Protein AF-A0A2E7PQK3-F1 (afdb_monomer_lite)

Sequence (63 aa):
VVVPRPGQEVAEFPEPFGGQALQGWPFEVSSSTIRQRLALGQAIDGLVPPVVAESLKHSNPYL

pLDDT: mean 93.14, std 3.46, range [81.81, 97.75]

Foldseek 3Di:
DDEAAVVGDDDDDDPPDDDDYDDDDHDDADPVVVLVCLVVVHQCPVVDDPVVSVVCVVPPPSD

Radius of gyration: 16.25 Å; chains: 1; bounding box: 35×24×42 Å

Structure (mmCIF, N/CA/C/O backbone):
data_AF-A0A2E7PQK3-F1
#
_entry.id   AF-A0A2E7PQK3-F1
#
loop_
_atom_site.group_PDB
_atom_site.id
_atom_site.type_symbol
_atom_site.label_atom_id
_atom_site.label_alt_id
_atom_site.label_comp_id
_atom_site.label_asym_id
_atom_site.label_entity_id
_atom_site.label_seq_id
_atom_site.pdbx_PDB_ins_code
_atom_site.Cartn_x
_atom_site.Cartn_y
_atom_site.Cartn_z
_atom_site.occupancy
_atom_site.B_iso_or_equiv
_atom_site.auth_seq_id
_atom_site.auth_comp_id
_atom_site.auth_a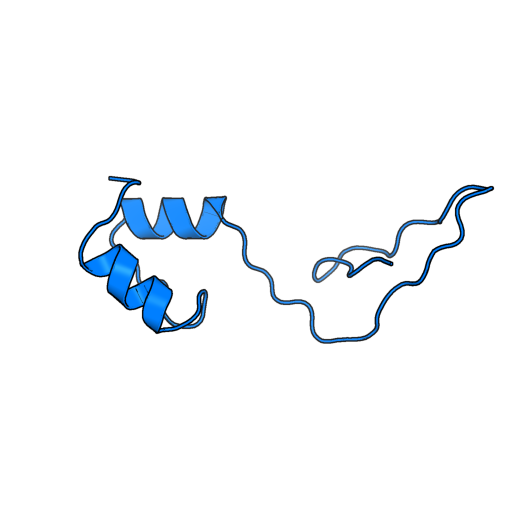sym_id
_atom_site.auth_atom_id
_atom_site.pdbx_PDB_model_num
ATOM 1 N N . VAL A 1 1 ? 15.003 -5.568 -10.726 1.00 90.06 1 VAL A N 1
ATOM 2 C CA . VAL A 1 1 ? 13.883 -6.511 -10.488 1.00 90.06 1 VAL A CA 1
ATOM 3 C C . VAL A 1 1 ? 12.607 -5.707 -10.282 1.00 90.06 1 VAL A C 1
ATOM 5 O O . VAL A 1 1 ? 12.686 -4.687 -9.610 1.00 90.06 1 VAL A O 1
ATOM 8 N N . VAL A 1 2 ? 11.472 -6.117 -10.855 1.00 91.94 2 VAL A N 1
ATOM 9 C CA . VAL A 1 2 ? 10.167 -5.444 -10.705 1.00 91.94 2 VAL A CA 1
ATOM 10 C C . VAL A 1 2 ? 9.064 -6.447 -10.377 1.00 91.94 2 VAL A C 1
ATOM 12 O O . VAL A 1 2 ? 9.123 -7.598 -10.805 1.00 91.94 2 VAL A O 1
ATOM 15 N N . VAL A 1 3 ? 8.045 -5.991 -9.650 1.00 92.00 3 VAL A N 1
ATOM 16 C CA . VAL A 1 3 ? 6.764 -6.688 -9.482 1.00 92.00 3 VAL A CA 1
ATOM 17 C C . VAL A 1 3 ? 5.687 -5.736 -10.007 1.00 92.00 3 VAL A C 1
ATOM 19 O O . VAL A 1 3 ? 5.490 -4.683 -9.394 1.00 92.00 3 VAL A O 1
ATOM 22 N N . PRO A 1 4 ? 5.042 -6.024 -11.150 1.00 90.56 4 PRO A N 1
ATOM 23 C CA . PRO A 1 4 ? 3.980 -5.169 -11.664 1.00 90.56 4 PRO A CA 1
ATOM 24 C C . PRO A 1 4 ? 2.792 -5.171 -10.698 1.00 90.56 4 PRO A C 1
ATOM 26 O O . PRO A 1 4 ? 2.495 -6.178 -10.049 1.00 90.56 4 PRO A O 1
ATOM 29 N N . ARG A 1 5 ? 2.096 -4.036 -10.596 1.00 92.50 5 ARG A N 1
ATOM 30 C CA . ARG A 1 5 ? 0.812 -3.997 -9.889 1.00 92.50 5 ARG A CA 1
ATOM 31 C C . ARG A 1 5 ? -0.223 -4.841 -10.637 1.00 92.50 5 ARG A C 1
ATOM 33 O O . ARG A 1 5 ? -0.083 -5.029 -11.847 1.00 92.50 5 ARG A O 1
ATOM 40 N N . PRO A 1 6 ? -1.276 -5.324 -9.961 1.00 92.38 6 PRO A N 1
ATOM 41 C CA . PRO A 1 6 ? -2.369 -6.001 -10.649 1.00 92.38 6 PRO A CA 1
ATOM 42 C C . PRO A 1 6 ? -2.918 -5.122 -11.783 1.00 92.38 6 PRO A C 1
ATOM 44 O O . PRO A 1 6 ? -3.174 -3.938 -11.582 1.00 92.38 6 PRO A O 1
ATOM 47 N N . GLY A 1 7 ? -3.022 -5.686 -12.989 1.00 89.88 7 GLY A N 1
ATOM 48 C CA . GLY A 1 7 ? -3.478 -4.971 -14.189 1.00 89.88 7 GLY A CA 1
ATOM 49 C C . GLY A 1 7 ? -2.463 -4.013 -14.829 1.00 89.88 7 GLY A C 1
ATOM 50 O O . GLY A 1 7 ? -2.766 -3.438 -15.869 1.00 89.88 7 GLY A O 1
ATOM 51 N N . GLN A 1 8 ? -1.269 -3.840 -14.255 1.00 90.31 8 GLN A N 1
ATOM 52 C CA . GLN A 1 8 ? -0.222 -3.000 -14.833 1.00 90.31 8 GLN A CA 1
ATOM 53 C C . GLN A 1 8 ? 0.649 -3.801 -15.808 1.00 90.31 8 GLN A C 1
ATOM 55 O O . GLN A 1 8 ? 1.108 -4.898 -15.487 1.00 90.31 8 GLN A O 1
ATOM 60 N N . GLU A 1 9 ? 0.939 -3.218 -16.971 1.00 89.81 9 GLU A N 1
ATOM 61 C CA . GLU A 1 9 ? 1.920 -3.771 -17.903 1.00 89.81 9 GLU A CA 1
ATOM 62 C C . GLU A 1 9 ? 3.343 -3.713 -17.327 1.00 89.81 9 GLU A C 1
ATOM 64 O O . GLU A 1 9 ? 3.719 -2.800 -16.582 1.00 89.81 9 GLU A O 1
ATOM 69 N N . VAL A 1 10 ? 4.154 -4.713 -17.673 1.00 88.25 10 VAL A N 1
ATOM 70 C CA . VAL A 1 10 ? 5.574 -4.730 -17.319 1.00 88.25 10 VAL A CA 1
ATOM 71 C C . VAL A 1 10 ? 6.290 -3.694 -18.179 1.00 88.25 10 VAL A C 1
ATOM 73 O O . VAL A 1 10 ? 6.282 -3.795 -19.400 1.00 88.25 10 VAL A O 1
ATOM 76 N N . ALA A 1 11 ? 6.912 -2.707 -17.534 1.00 85.31 11 ALA A N 1
ATOM 77 C CA . ALA A 1 11 ? 7.690 -1.695 -18.235 1.00 85.31 11 ALA A CA 1
ATOM 78 C C . ALA A 1 11 ? 8.920 -2.310 -18.918 1.00 85.31 11 ALA A C 1
ATOM 80 O O . ALA A 1 11 ? 9.553 -3.220 -18.373 1.00 85.31 11 ALA A O 1
ATOM 81 N N . GLU A 1 12 ? 9.282 -1.764 -20.078 1.00 91.00 12 GLU A N 1
ATOM 82 C CA . GLU A 1 12 ? 10.567 -2.057 -20.701 1.00 91.00 12 GLU A CA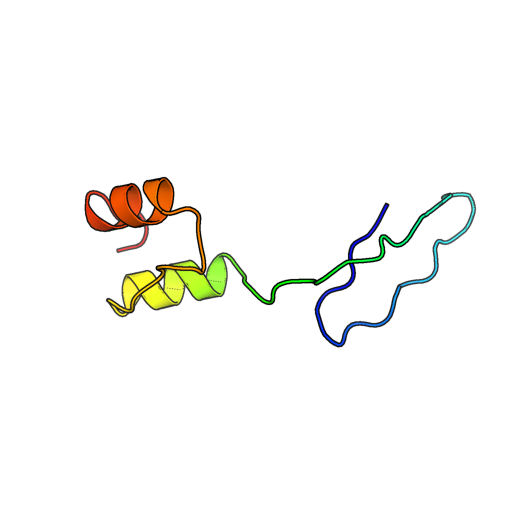 1
ATOM 83 C C . GLU A 1 12 ? 11.711 -1.566 -19.812 1.00 91.00 12 GLU A C 1
ATOM 85 O O . GLU A 1 12 ? 11.621 -0.530 -19.145 1.00 91.00 12 GLU A O 1
ATOM 90 N N . PHE 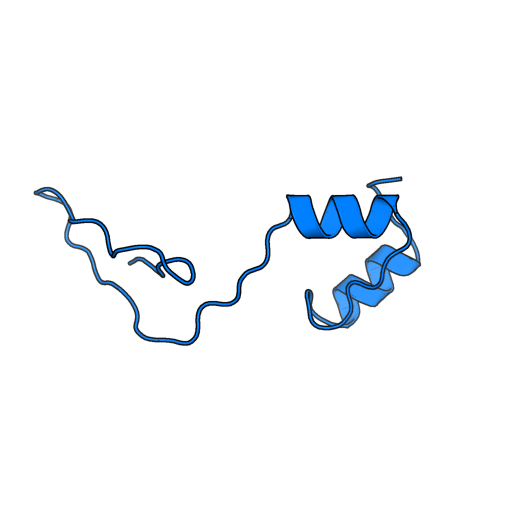A 1 13 ? 12.803 -2.323 -19.809 1.00 92.38 13 PHE A N 1
ATOM 91 C CA . PHE A 1 13 ? 14.028 -1.931 -19.134 1.00 92.38 13 PHE A CA 1
ATOM 92 C C . PHE A 1 13 ? 14.939 -1.250 -20.154 1.00 92.38 13 PHE A C 1
ATOM 94 O O . PHE A 1 13 ? 15.452 -1.937 -21.037 1.00 92.38 13 PHE A O 1
ATOM 101 N N . PRO A 1 14 ? 15.112 0.083 -20.092 1.00 93.38 14 PRO A N 1
ATOM 102 C CA . PRO A 1 14 ? 15.950 0.773 -21.057 1.00 93.38 14 PRO A CA 1
ATOM 103 C C . PRO A 1 14 ? 17.415 0.395 -20.845 1.00 93.38 14 PRO A C 1
ATOM 105 O O . PRO A 1 14 ? 17.875 0.270 -19.710 1.00 93.38 14 PRO A O 1
ATOM 108 N N . GLU A 1 15 ? 18.175 0.280 -21.930 1.00 92.25 15 GLU A N 1
ATOM 109 C CA . GLU A 1 15 ? 19.628 0.115 -21.851 1.00 92.25 15 GLU A CA 1
ATOM 110 C C . GLU A 1 15 ? 20.277 1.289 -21.085 1.00 92.25 15 GLU A C 1
ATOM 112 O O . GLU A 1 15 ? 19.848 2.439 -21.243 1.00 92.25 15 GLU A O 1
ATOM 117 N N . PRO A 1 16 ? 21.308 1.043 -20.249 1.00 94.38 16 PRO A N 1
ATOM 118 C CA . PRO A 1 16 ? 22.005 -0.230 -20.012 1.00 94.38 16 PRO A CA 1
ATOM 119 C C . PRO A 1 16 ? 21.421 -1.063 -18.851 1.00 94.38 16 PRO A C 1
ATOM 121 O O . PRO A 1 16 ? 22.107 -1.909 -18.269 1.00 94.38 16 PRO A O 1
ATOM 124 N N . PHE A 1 17 ? 20.197 -0.774 -18.407 1.00 92.19 17 PHE A N 1
ATOM 125 C CA . PHE A 1 17 ? 19.644 -1.377 -17.200 1.00 92.19 17 PHE A CA 1
ATOM 126 C C . PHE A 1 17 ? 19.092 -2.776 -17.482 1.00 92.19 17 PHE A C 1
ATOM 128 O O . PHE A 1 17 ? 18.019 -2.941 -18.049 1.00 92.19 17 PHE A O 1
ATOM 135 N N . GLY A 1 18 ? 19.791 -3.801 -16.996 1.00 90.62 18 GLY A N 1
ATOM 136 C CA . GLY A 1 18 ? 19.267 -5.164 -16.956 1.00 90.62 18 GLY A CA 1
ATOM 137 C C . GLY A 1 18 ? 18.162 -5.303 -15.907 1.00 90.62 18 GLY A C 1
ATOM 138 O O . GLY A 1 18 ? 18.381 -5.066 -14.715 1.00 90.62 18 GLY A O 1
ATOM 139 N N . GLY A 1 19 ? 16.967 -5.707 -16.333 1.00 92.00 19 GLY A N 1
ATOM 140 C CA . GLY A 1 19 ? 15.827 -5.906 -15.448 1.00 92.00 19 GLY A CA 1
ATOM 141 C C . GLY A 1 19 ? 15.204 -7.290 -15.547 1.00 92.00 19 GLY A C 1
ATOM 142 O O . GLY A 1 19 ? 15.341 -7.999 -16.536 1.00 92.00 19 GLY A O 1
ATOM 143 N N . GLN A 1 20 ? 14.499 -7.667 -14.483 1.00 92.81 20 GLN A N 1
ATOM 144 C CA . GLN A 1 20 ? 13.753 -8.918 -14.398 1.00 92.81 20 GLN A CA 1
ATOM 145 C C . GLN A 1 20 ? 12.401 -8.629 -13.759 1.00 92.81 20 GLN A C 1
ATOM 147 O O . GLN A 1 20 ? 12.350 -8.103 -12.644 1.00 92.81 20 GLN A O 1
ATOM 152 N N . ALA A 1 21 ? 11.319 -8.977 -14.447 1.00 92.44 21 ALA A N 1
ATOM 153 C CA . ALA A 1 21 ? 9.996 -9.026 -13.845 1.00 92.44 21 ALA A CA 1
ATOM 154 C C . ALA A 1 21 ? 9.824 -10.347 -13.098 1.00 92.44 21 ALA A C 1
ATOM 156 O O . ALA A 1 21 ? 10.067 -11.420 -13.654 1.00 92.44 21 ALA A O 1
ATOM 157 N N . LEU A 1 22 ? 9.431 -10.265 -11.830 1.00 91.00 22 LEU A N 1
ATOM 158 C CA . LEU A 1 22 ? 9.096 -11.448 -11.053 1.00 91.00 22 LEU A CA 1
ATOM 159 C C . LEU A 1 22 ? 7.689 -11.919 -11.400 1.00 91.00 22 LEU A C 1
ATOM 161 O O . LEU A 1 22 ? 6.770 -11.118 -11.566 1.00 91.00 22 LEU A O 1
ATOM 165 N N . GLN A 1 23 ? 7.539 -13.237 -11.447 1.00 85.56 23 GLN A N 1
ATOM 166 C CA . GLN A 1 23 ? 6.247 -13.903 -11.521 1.00 85.56 23 GLN A CA 1
ATOM 167 C C . GLN A 1 23 ? 5.744 -14.150 -10.098 1.00 85.56 23 GLN A C 1
ATOM 169 O O . GLN A 1 23 ? 6.504 -14.581 -9.230 1.00 85.56 23 GLN A O 1
ATOM 174 N N . GLY A 1 24 ? 4.473 -13.866 -9.845 1.00 86.38 24 GLY A N 1
ATOM 175 C CA . GLY A 1 24 ? 3.872 -14.029 -8.529 1.00 86.38 24 GLY A CA 1
ATOM 176 C C . GLY A 1 24 ? 2.430 -13.549 -8.507 1.00 86.38 24 GLY A C 1
ATOM 177 O O . GLY A 1 24 ? 1.858 -13.233 -9.548 1.00 86.38 24 GLY A O 1
ATOM 178 N N . TRP A 1 25 ? 1.856 -13.484 -7.308 1.00 88.12 25 TRP A N 1
ATOM 179 C CA . TRP A 1 25 ? 0.513 -12.953 -7.097 1.00 88.12 25 TRP A CA 1
ATOM 180 C C . TRP A 1 25 ? 0.613 -11.544 -6.502 1.00 88.12 25 TRP A C 1
ATOM 182 O O . TRP A 1 25 ? 0.755 -11.402 -5.285 1.00 88.12 25 TRP A O 1
ATOM 192 N N . PRO A 1 26 ? 0.602 -10.487 -7.334 1.00 8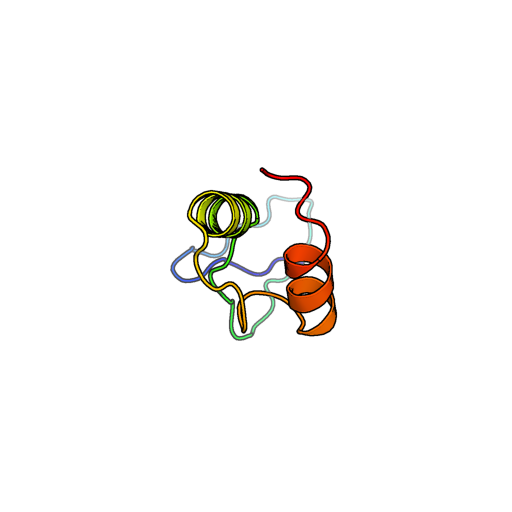7.06 26 PRO A N 1
ATOM 193 C CA . PRO A 1 26 ? 0.645 -9.129 -6.823 1.00 87.06 26 PRO A CA 1
ATOM 194 C C . PRO A 1 26 ? -0.635 -8.828 -6.034 1.00 87.06 26 PRO A C 1
ATOM 196 O O . PRO A 1 26 ? -1.740 -9.171 -6.455 1.00 87.06 26 PRO A O 1
ATOM 199 N N . PHE A 1 27 ? -0.475 -8.195 -4.874 1.00 90.12 27 PHE A N 1
ATOM 200 C CA . PHE A 1 27 ? -1.567 -7.849 -3.970 1.00 90.12 27 PHE A CA 1
ATOM 201 C C . PHE A 1 27 ? -1.848 -6.348 -4.045 1.00 90.12 27 PHE A C 1
ATOM 203 O O . PHE A 1 27 ? -0.952 -5.529 -3.829 1.00 90.12 27 PHE A O 1
ATOM 210 N N . GLU A 1 28 ? -3.084 -5.979 -4.378 1.00 91.69 28 GLU A N 1
ATOM 211 C CA . GLU A 1 28 ? -3.475 -4.579 -4.535 1.00 91.69 28 GLU A CA 1
ATOM 212 C C . GLU A 1 28 ? -3.727 -3.922 -3.176 1.00 91.69 28 GLU A C 1
ATOM 214 O O . GLU A 1 28 ? -4.842 -3.878 -2.661 1.00 91.69 28 GLU A O 1
ATOM 219 N N . VAL A 1 29 ? -2.664 -3.389 -2.581 1.00 94.69 29 VAL A N 1
ATOM 220 C CA . VAL A 1 29 ? -2.750 -2.608 -1.349 1.00 94.69 29 VAL A CA 1
ATOM 221 C C . VAL A 1 29 ? -1.814 -1.408 -1.417 1.00 94.69 29 VAL A C 1
ATOM 223 O O . VAL A 1 29 ? -0.724 -1.467 -1.985 1.00 94.69 29 VAL A O 1
ATOM 226 N N . SER A 1 30 ? -2.237 -0.288 -0.833 1.00 95.69 30 SER A N 1
ATOM 227 C CA . SER A 1 30 ? -1.405 0.906 -0.708 1.00 95.69 30 SER A CA 1
ATOM 228 C C . SER A 1 30 ? -1.472 1.478 0.701 1.00 95.69 30 SER A C 1
ATOM 230 O O . SER A 1 30 ? -2.494 1.378 1.383 1.00 95.69 30 SER A O 1
ATOM 232 N N . SER A 1 31 ? -0.399 2.142 1.132 1.00 96.62 31 SER A N 1
ATOM 233 C CA . SER A 1 31 ? -0.377 2.816 2.432 1.00 96.62 31 SER A CA 1
ATOM 234 C C . SER A 1 31 ? -1.416 3.934 2.516 1.00 96.62 31 SER A C 1
ATOM 236 O O . SER A 1 31 ? -1.986 4.140 3.580 1.00 96.62 31 SER A O 1
ATOM 238 N N . SER A 1 32 ? -1.701 4.636 1.413 1.00 97.31 32 SER A N 1
ATOM 239 C CA . SER A 1 32 ? -2.757 5.656 1.378 1.00 97.31 32 SER A CA 1
ATOM 240 C C . SER A 1 32 ? -4.135 5.044 1.630 1.00 97.31 32 SER A C 1
ATOM 242 O O . SER A 1 32 ? -4.880 5.561 2.456 1.00 97.31 32 SER A O 1
ATOM 244 N N . THR A 1 33 ? -4.435 3.901 1.004 1.00 96.44 33 THR A N 1
ATOM 245 C CA . THR A 1 33 ? -5.674 3.149 1.249 1.00 96.44 33 THR A CA 1
ATOM 246 C C . THR A 1 33 ? -5.766 2.697 2.706 1.00 96.44 33 THR A C 1
ATOM 248 O O . THR A 1 33 ? -6.807 2.878 3.328 1.00 96.44 33 THR A O 1
ATOM 251 N N . ILE A 1 34 ? -4.684 2.162 3.283 1.00 97.25 34 ILE A N 1
ATOM 252 C CA . ILE A 1 34 ? -4.656 1.744 4.695 1.00 97.25 34 ILE A CA 1
ATOM 253 C C . ILE A 1 34 ? -4.900 2.936 5.631 1.00 97.25 34 ILE A C 1
ATOM 255 O O . ILE A 1 34 ? -5.756 2.850 6.506 1.00 97.25 34 ILE A O 1
ATOM 259 N N . ARG A 1 35 ? -4.206 4.065 5.432 1.00 97.00 35 ARG A N 1
ATOM 260 C CA . ARG A 1 35 ? -4.390 5.270 6.261 1.00 97.00 35 ARG A CA 1
ATOM 261 C C . ARG A 1 35 ? -5.805 5.835 6.158 1.00 97.00 35 ARG A C 1
ATOM 263 O O . ARG A 1 35 ? -6.375 6.217 7.171 1.00 97.00 35 ARG A O 1
ATOM 270 N N . GLN A 1 36 ? -6.395 5.841 4.963 1.00 96.69 36 GLN A N 1
ATOM 271 C CA . GLN A 1 36 ? -7.782 6.270 4.783 1.00 96.69 36 GLN A CA 1
ATOM 272 C C . GLN A 1 36 ? -8.760 5.347 5.520 1.00 96.69 36 GLN A C 1
ATOM 274 O O . GLN A 1 36 ? -9.657 5.836 6.199 1.00 96.69 36 GLN A O 1
ATOM 279 N N . ARG A 1 37 ? -8.576 4.021 5.437 1.00 96.50 37 ARG A N 1
ATOM 280 C CA . ARG A 1 37 ? -9.390 3.054 6.194 1.00 96.50 37 ARG A CA 1
ATOM 281 C C . ARG A 1 37 ? -9.288 3.297 7.696 1.00 96.50 37 ARG A C 1
ATOM 283 O O . ARG A 1 37 ? -10.312 3.350 8.365 1.00 96.50 37 ARG A O 1
ATOM 290 N N . LEU A 1 38 ? -8.072 3.507 8.197 1.00 96.56 38 LEU A N 1
ATOM 291 C CA . LEU A 1 38 ? -7.805 3.823 9.599 1.00 96.56 38 LEU A CA 1
ATOM 292 C C . LEU A 1 38 ? -8.519 5.101 10.058 1.00 96.56 38 LEU A C 1
ATOM 294 O O . LEU A 1 38 ? -9.178 5.076 11.093 1.00 96.56 38 LEU A O 1
ATOM 298 N N . ALA A 1 39 ? -8.452 6.181 9.275 1.00 94.56 39 ALA A N 1
ATOM 299 C CA . ALA A 1 39 ? -9.159 7.431 9.567 1.00 94.56 39 ALA A CA 1
ATOM 300 C C . ALA A 1 39 ? -10.693 7.269 9.568 1.00 94.56 39 ALA A C 1
ATOM 302 O O . ALA A 1 39 ? -11.394 7.967 10.293 1.00 94.56 39 ALA A O 1
ATOM 303 N N . LEU A 1 40 ? -11.218 6.327 8.778 1.00 95.00 40 LEU A N 1
ATOM 304 C CA . LEU A 1 40 ? -12.645 5.995 8.706 1.00 95.00 40 LEU A CA 1
ATOM 305 C C . LEU A 1 40 ? -13.079 4.905 9.705 1.00 95.00 40 LEU A C 1
ATOM 307 O O . LEU A 1 40 ? -14.228 4.470 9.657 1.00 95.00 40 LEU A O 1
ATOM 311 N N . GLY A 1 41 ? -12.181 4.415 10.568 1.00 94.06 41 GLY A N 1
ATOM 312 C CA . GLY A 1 41 ? -12.472 3.320 11.503 1.00 94.06 41 GLY A CA 1
ATOM 313 C C . GLY A 1 41 ? -12.766 1.972 10.828 1.00 94.06 41 GLY A C 1
ATOM 314 O O . GLY A 1 41 ? -13.420 1.111 11.411 1.00 94.06 41 GLY A O 1
ATOM 315 N N . GLN A 1 42 ? -12.323 1.780 9.585 1.00 95.69 42 GLN A N 1
ATOM 316 C CA . GLN A 1 42 ? -12.525 0.553 8.818 1.00 95.69 42 GLN A CA 1
ATOM 317 C C . GLN A 1 42 ? -11.449 -0.494 9.129 1.00 95.69 42 GLN A C 1
ATOM 319 O O . GLN A 1 42 ? -10.290 -0.166 9.384 1.00 95.69 42 GLN A O 1
ATOM 324 N N . ALA A 1 43 ? -11.822 -1.772 9.026 1.00 94.81 43 ALA A N 1
ATOM 325 C CA . ALA A 1 43 ? -10.8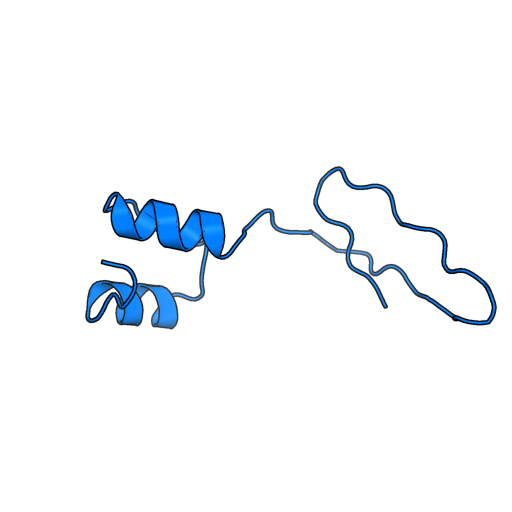99 -2.884 9.230 1.00 94.81 43 ALA A CA 1
ATOM 326 C C . ALA A 1 43 ? -9.745 -2.887 8.207 1.00 94.81 43 ALA A C 1
ATOM 328 O O . ALA A 1 43 ? -9.934 -2.598 7.014 1.00 94.81 43 ALA A O 1
ATOM 329 N N . ILE A 1 44 ? -8.560 -3.258 8.699 1.00 96.75 44 ILE A N 1
ATOM 330 C CA . ILE A 1 44 ? -7.318 -3.422 7.925 1.00 96.75 44 ILE A CA 1
ATOM 331 C C . ILE A 1 44 ? -6.727 -4.836 8.051 1.00 96.75 44 ILE A C 1
ATOM 333 O O . ILE A 1 44 ? -5.647 -5.106 7.524 1.00 96.75 44 ILE A O 1
ATOM 337 N N . ASP A 1 45 ? -7.419 -5.743 8.743 1.00 95.94 45 ASP A N 1
ATOM 338 C CA . ASP A 1 45 ? -7.025 -7.143 8.880 1.00 95.94 45 ASP A CA 1
ATOM 339 C C . ASP A 1 45 ? -6.914 -7.799 7.491 1.00 95.94 45 ASP A C 1
ATOM 341 O O . ASP A 1 45 ? -7.743 -7.577 6.608 1.00 95.94 45 ASP A O 1
ATOM 345 N N . GLY A 1 46 ? -5.838 -8.557 7.264 1.00 94.69 46 GLY A N 1
ATOM 346 C CA . GLY A 1 46 ? -5.528 -9.151 5.957 1.00 94.69 46 GLY A CA 1
ATOM 347 C C . GLY A 1 46 ? -4.930 -8.184 4.924 1.00 94.69 46 GLY A C 1
ATOM 348 O O . GLY A 1 46 ? -4.405 -8.643 3.914 1.00 94.69 46 GLY A O 1
ATOM 349 N N . LEU A 1 47 ? -4.941 -6.868 5.176 1.00 95.81 47 LEU A N 1
ATOM 350 C CA . LEU A 1 47 ? -4.224 -5.878 4.354 1.00 95.81 47 LEU A CA 1
ATOM 351 C C . LEU A 1 47 ? -2.804 -5.611 4.868 1.00 95.81 47 LEU A C 1
ATOM 353 O O . LEU A 1 47 ? -1.955 -5.111 4.133 1.00 95.81 47 LEU A O 1
ATOM 357 N N . VAL A 1 48 ? -2.559 -5.929 6.139 1.00 96.12 48 VAL A N 1
ATOM 358 C CA . VAL A 1 48 ? -1.267 -5.819 6.819 1.00 96.12 48 VAL A CA 1
ATOM 359 C C . VAL A 1 48 ? -1.017 -7.073 7.665 1.00 96.12 48 VAL A C 1
ATOM 361 O O . VAL A 1 48 ? -1.969 -7.788 7.993 1.00 96.12 48 VAL A O 1
ATOM 364 N N . PRO A 1 49 ? 0.237 -7.351 8.065 1.00 97.00 49 PRO A N 1
ATOM 365 C CA . PRO A 1 49 ? 0.519 -8.410 9.027 1.00 97.00 49 PRO A CA 1
ATOM 366 C C . PRO A 1 49 ? -0.285 -8.227 10.331 1.00 97.00 49 PRO A C 1
ATOM 368 O O . PRO A 1 49 ? -0.412 -7.091 10.796 1.00 97.00 49 PRO A O 1
ATOM 371 N N . PRO A 1 50 ? -0.771 -9.305 10.976 1.00 97.62 50 PRO A N 1
ATOM 372 C CA . PRO A 1 50 ? -1.642 -9.203 12.153 1.00 97.62 50 PRO A CA 1
ATOM 373 C C . PRO A 1 50 ? -1.070 -8.351 13.292 1.00 97.62 50 PRO A C 1
ATOM 375 O O . PRO A 1 50 ? -1.771 -7.520 13.854 1.00 97.62 50 PRO A O 1
ATOM 378 N N . VAL A 1 51 ? 0.230 -8.477 13.579 1.00 97.75 51 VAL A N 1
ATOM 379 C CA . VAL A 1 51 ? 0.901 -7.684 14.628 1.00 97.75 51 VAL A CA 1
ATOM 380 C C . VAL A 1 51 ? 0.857 -6.180 14.325 1.00 97.75 51 VAL A C 1
ATOM 382 O O . VAL A 1 51 ? 0.728 -5.364 15.235 1.00 97.75 51 VAL A O 1
ATOM 385 N N . VAL A 1 52 ? 0.917 -5.801 13.044 1.00 97.00 52 VAL A N 1
ATOM 386 C CA . VAL A 1 52 ? 0.806 -4.401 12.610 1.00 97.00 52 VAL A CA 1
ATOM 387 C C . VAL A 1 52 ? -0.633 -3.910 12.758 1.00 97.00 52 VAL A C 1
ATOM 389 O O . VAL A 1 52 ? -0.838 -2.802 13.246 1.00 97.00 52 VAL A O 1
ATOM 392 N N . ALA A 1 53 ? -1.625 -4.732 12.393 1.00 97.06 53 ALA A N 1
ATOM 393 C CA . ALA A 1 53 ? -3.035 -4.402 12.603 1.00 97.06 53 ALA A CA 1
ATOM 394 C C . ALA A 1 53 ? -3.328 -4.156 14.090 1.00 97.06 53 ALA A C 1
ATOM 396 O O . ALA A 1 53 ? -3.917 -3.134 14.4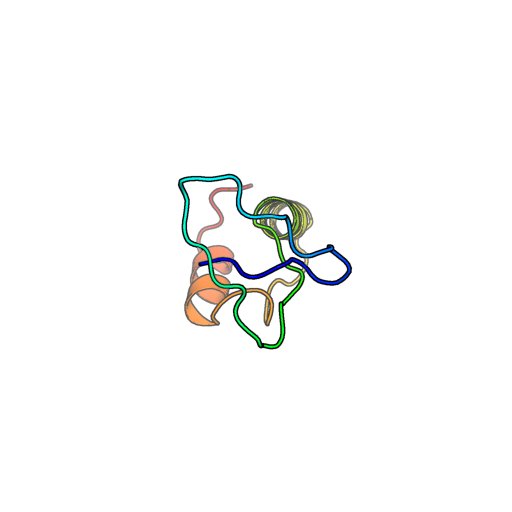34 1.00 97.06 53 ALA A O 1
ATOM 397 N N . GLU A 1 54 ? -2.849 -5.034 14.973 1.00 96.12 54 GLU A N 1
ATOM 398 C CA . GLU A 1 54 ? -2.993 -4.865 16.419 1.00 96.12 54 GLU A CA 1
ATOM 399 C C . GLU A 1 54 ? -2.287 -3.605 16.921 1.00 96.12 54 GLU A C 1
ATOM 401 O O . GLU A 1 54 ? -2.885 -2.815 17.649 1.00 96.12 54 GLU A O 1
ATOM 406 N N . SER A 1 55 ? -1.050 -3.346 16.493 1.00 96.81 55 SER A N 1
ATOM 407 C CA . SER A 1 55 ? -0.329 -2.132 16.890 1.00 96.81 55 SER A CA 1
ATOM 408 C C . SER A 1 55 ? -1.072 -0.853 16.486 1.00 96.81 55 SER A C 1
ATOM 410 O O . SER A 1 55 ? -1.185 0.061 17.301 1.00 96.81 55 SER A O 1
ATOM 412 N N . LEU A 1 56 ? -1.623 -0.805 15.270 1.00 95.75 56 LEU A N 1
ATOM 413 C CA . LEU A 1 56 ? -2.360 0.354 14.761 1.00 95.75 56 LEU A CA 1
ATOM 414 C C . LEU A 1 56 ? -3.736 0.520 15.418 1.00 95.75 56 LEU A C 1
ATOM 416 O O . LEU A 1 56 ? -4.202 1.647 15.531 1.00 95.75 56 LEU A O 1
ATOM 420 N N . LYS A 1 57 ? -4.372 -0.561 15.891 1.00 91.94 57 LYS A N 1
ATOM 421 C CA . LYS A 1 57 ? -5.595 -0.480 16.712 1.00 91.94 57 LYS A CA 1
ATOM 422 C C . LYS A 1 57 ? -5.318 0.172 18.072 1.00 91.94 57 LYS A C 1
ATOM 424 O O . LYS A 1 57 ? -6.136 0.954 18.542 1.00 91.94 57 LYS A O 1
ATOM 429 N N . HIS A 1 58 ? -4.177 -0.138 18.692 1.00 92.50 58 HIS A N 1
ATOM 430 C CA . HIS A 1 58 ? -3.811 0.395 20.010 1.00 92.50 58 HIS A CA 1
ATOM 431 C C . HIS A 1 58 ? -3.267 1.827 19.949 1.00 92.50 58 HIS A C 1
ATOM 433 O O . HIS A 1 58 ? -3.520 2.620 20.852 1.00 92.50 58 HIS A O 1
ATOM 439 N N . SER A 1 59 ? -2.497 2.155 18.910 1.00 93.75 59 SER A N 1
ATOM 440 C CA . SER A 1 59 ? -1.886 3.470 18.729 1.00 93.75 59 SER A CA 1
ATOM 441 C C . SER A 1 59 ? -1.871 3.820 17.247 1.00 93.75 59 SER A C 1
ATOM 443 O O . SER A 1 59 ? -0.953 3.451 16.512 1.00 93.75 59 SER A O 1
ATOM 445 N N . ASN A 1 60 ? -2.929 4.495 16.795 1.00 92.19 60 ASN A N 1
ATOM 446 C CA . ASN A 1 60 ? -3.064 4.919 15.409 1.00 92.19 60 ASN A CA 1
ATOM 447 C C . ASN A 1 60 ? -2.447 6.317 15.221 1.00 92.19 60 ASN A C 1
ATOM 449 O O . ASN A 1 60 ? -3.052 7.296 15.658 1.00 92.19 60 ASN A O 1
ATOM 453 N N . PRO A 1 61 ? -1.288 6.453 14.547 1.00 94.00 61 PRO A N 1
ATOM 454 C CA . PRO A 1 61 ? -0.653 7.753 14.326 1.00 94.00 61 PRO A CA 1
ATOM 455 C C . PRO A 1 61 ? -1.300 8.557 13.184 1.00 94.00 61 PRO A C 1
ATOM 457 O O . PRO A 1 61 ? -0.780 9.603 12.805 1.00 94.00 61 PRO A O 1
ATOM 460 N N . TYR A 1 62 ? -2.367 8.037 12.571 1.00 91.94 62 TYR A N 1
ATOM 461 C CA . TYR A 1 62 ? -3.035 8.624 11.408 1.00 91.94 62 TYR A CA 1
ATOM 462 C C . TYR A 1 62 ? -4.446 9.145 11.719 1.00 91.94 62 TYR A C 1
ATOM 464 O O . TYR A 1 62 ? -5.206 9.395 10.781 1.00 91.94 62 TYR A O 1
ATOM 472 N N . LEU A 1 63 ? -4.796 9.252 13.006 1.00 81.81 63 LEU A N 1
ATOM 473 C CA . LEU A 1 63 ? -5.987 9.959 13.490 1.00 81.81 63 LEU A CA 1
ATOM 474 C C . LEU A 1 63 ? -5.673 11.427 13.774 1.00 81.81 63 LEU A C 1
ATOM 476 O O . LEU A 1 63 ? -4.531 11.709 14.201 1.00 81.81 63 LEU A O 1
#

Secondary structure (DSSP, 8-state):
-B-PPTTPPPPP--TT----BPPS------HHHHHHHHHTT---BTTB-HHHHHHHHH--TT-